Protein AF-A0A2S5QNG3-F1 (afdb_monomer_lite)

Foldseek 3Di:
DDDPDPDDDDPPVVVCCVVVVNVSVVVVVVLVVVQVVLCVVAVDHKDKDKDWDWAAPDPPDPDIDIDIDIDIGGDDDPDPDQDWEADPVRDTHNDHPPDDDDDDDDDPDDDDPPPDDDD

Structure (mmCIF, N/CA/C/O backbone):
data_AF-A0A2S5QNG3-F1
#
_entry.id   AF-A0A2S5QNG3-F1
#
loop_
_atom_site.group_PDB
_atom_site.id
_atom_site.type_symbol
_atom_site.label_atom_id
_atom_site.label_alt_id
_atom_site.label_comp_id
_atom_site.label_asym_id
_atom_site.label_entity_id
_atom_site.label_seq_id
_atom_site.pdbx_PDB_ins_code
_atom_site.Cartn_x
_atom_site.Cartn_y
_atom_site.Cartn_z
_atom_site.occupancy
_atom_site.B_iso_or_equiv
_atom_site.auth_seq_id
_atom_site.auth_comp_id
_atom_site.auth_asym_id
_atom_site.auth_atom_id
_atom_site.pdbx_PDB_model_num
ATOM 1 N N . MET A 1 1 ? 14.755 25.767 -11.519 1.00 43.34 1 MET A N 1
ATOM 2 C CA . MET A 1 1 ? 14.772 24.392 -12.062 1.00 43.34 1 MET A CA 1
ATOM 3 C C . MET A 1 1 ? 13.345 23.888 -12.101 1.00 43.34 1 MET A C 1
ATOM 5 O O . MET A 1 1 ? 12.803 23.723 -11.028 1.00 43.34 1 MET A O 1
ATOM 9 N N . ASN A 1 2 ? 12.729 23.746 -13.276 1.00 51.28 2 ASN A N 1
ATOM 10 C CA . ASN A 1 2 ? 11.484 22.992 -13.494 1.00 51.28 2 ASN A CA 1
ATOM 11 C C . ASN A 1 2 ? 11.298 22.855 -15.008 1.00 51.28 2 ASN A C 1
ATOM 13 O O . ASN A 1 2 ? 10.602 23.649 -15.629 1.00 51.28 2 ASN A O 1
ATOM 17 N N . ASN A 1 3 ? 11.987 21.889 -15.611 1.00 55.22 3 ASN A N 1
ATOM 18 C CA . ASN A 1 3 ? 11.649 21.443 -16.954 1.00 55.22 3 ASN A CA 1
ATOM 19 C C . ASN A 1 3 ? 10.918 20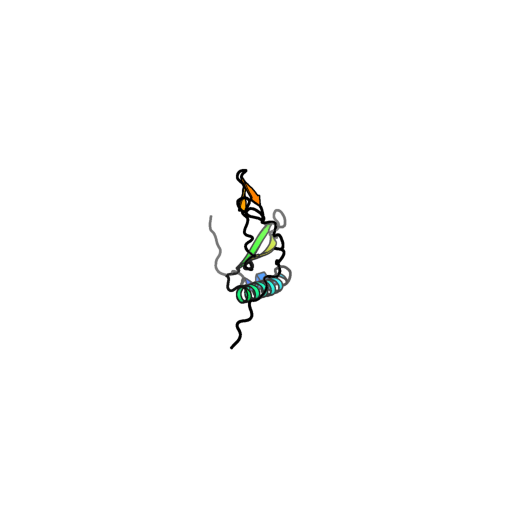.112 -16.786 1.00 55.22 3 ASN A C 1
ATOM 21 O O . ASN A 1 3 ? 11.560 19.069 -16.703 1.00 55.22 3 ASN A O 1
ATOM 25 N N . VAL A 1 4 ? 9.597 20.163 -16.610 1.00 65.12 4 VAL A N 1
ATOM 26 C CA . VAL A 1 4 ? 8.751 18.969 -16.702 1.00 65.12 4 VAL A CA 1
ATOM 27 C C . VAL A 1 4 ? 8.341 18.867 -18.170 1.00 65.12 4 VAL A C 1
ATOM 29 O O . VAL A 1 4 ? 7.502 19.657 -18.607 1.00 65.12 4 VAL A O 1
ATOM 32 N N . PRO A 1 5 ? 8.928 17.956 -18.964 1.00 57.91 5 PRO A N 1
ATOM 33 C CA . PRO A 1 5 ? 8.517 17.787 -20.346 1.00 57.91 5 PRO A CA 1
ATOM 34 C C . PRO A 1 5 ? 7.134 17.127 -20.352 1.00 57.91 5 PRO A C 1
ATOM 36 O O . PRO A 1 5 ? 6.997 15.935 -20.084 1.00 57.91 5 PRO A O 1
ATOM 39 N N . SER A 1 6 ? 6.089 17.908 -20.626 1.00 67.38 6 SER A N 1
ATOM 40 C CA . SER A 1 6 ? 4.726 17.400 -20.790 1.00 67.38 6 SER A CA 1
ATOM 41 C C . SER A 1 6 ? 4.365 17.336 -22.272 1.00 67.38 6 SER A C 1
ATOM 43 O O . SER A 1 6 ? 4.032 18.344 -22.888 1.00 67.38 6 SER A O 1
ATOM 45 N N . HIS A 1 7 ? 4.434 16.123 -22.834 1.00 58.31 7 HIS A N 1
ATOM 46 C CA . HIS A 1 7 ? 3.494 15.704 -23.888 1.00 58.31 7 HIS A CA 1
ATOM 47 C C . HIS A 1 7 ? 3.443 14.193 -24.182 1.00 58.31 7 HIS A C 1
ATOM 49 O O . HIS A 1 7 ? 2.538 13.770 -24.884 1.00 58.31 7 HIS A O 1
ATOM 55 N N . ASN A 1 8 ? 4.348 13.364 -23.639 1.00 75.12 8 ASN A N 1
ATOM 56 C CA . ASN A 1 8 ? 4.361 11.906 -23.873 1.00 75.12 8 ASN A CA 1
ATOM 57 C C . ASN A 1 8 ? 4.643 11.112 -22.583 1.00 75.12 8 ASN A C 1
ATOM 59 O O . ASN A 1 8 ? 5.510 10.239 -22.547 1.00 75.12 8 ASN A O 1
ATOM 63 N N . ALA A 1 9 ? 3.956 11.440 -21.486 1.00 80.62 9 ALA A N 1
ATOM 64 C CA . ALA A 1 9 ? 4.020 10.598 -20.295 1.00 80.62 9 ALA A CA 1
ATOM 65 C C . ALA A 1 9 ? 3.340 9.256 -20.603 1.00 80.62 9 ALA A C 1
ATOM 67 O O . ALA A 1 9 ? 2.193 9.235 -21.052 1.00 80.62 9 ALA A O 1
ATOM 68 N N . ARG A 1 10 ? 4.037 8.137 -20.368 1.00 87.31 10 ARG A N 1
ATOM 69 C CA . ARG A 1 10 ? 3.404 6.816 -20.446 1.00 87.31 10 ARG A CA 1
ATOM 70 C C . ARG A 1 10 ? 2.256 6.748 -19.429 1.00 87.31 10 ARG A C 1
ATOM 72 O O . ARG A 1 10 ? 2.449 7.196 -18.294 1.00 87.31 10 ARG A O 1
ATOM 79 N N . PRO A 1 11 ? 1.093 6.182 -19.797 1.00 91.19 11 PRO A N 1
ATOM 80 C CA . PRO A 1 11 ? 0.015 5.937 -18.851 1.00 91.19 11 PRO A CA 1
ATOM 81 C C . PRO A 1 11 ? 0.513 5.167 -17.626 1.00 91.19 11 PRO A C 1
ATOM 83 O O . PRO A 1 11 ? 1.273 4.205 -17.747 1.00 91.19 11 PRO A O 1
ATOM 86 N N . PHE A 1 12 ? 0.054 5.570 -16.440 1.00 89.19 12 PHE A N 1
ATOM 87 C CA . PHE A 1 12 ? 0.462 4.948 -15.177 1.00 89.19 12 PHE A CA 1
ATOM 88 C C . PHE A 1 12 ? 0.268 3.427 -15.186 1.00 89.19 12 PHE A C 1
ATOM 90 O O . PHE A 1 12 ? 1.163 2.700 -14.771 1.00 89.19 12 PHE A O 1
ATOM 97 N N . PHE A 1 13 ? -0.861 2.940 -15.710 1.00 90.69 13 PHE A N 1
ATOM 98 C CA . PHE A 1 13 ? -1.152 1.507 -15.756 1.00 90.69 13 PHE A CA 1
ATOM 99 C C . PHE A 1 13 ? -0.169 0.707 -16.614 1.00 90.69 13 PHE A C 1
ATOM 101 O O . PHE A 1 13 ? 0.054 -0.465 -16.329 1.00 90.69 13 PHE A O 1
ATOM 108 N N . ASP A 1 14 ? 0.450 1.314 -17.625 1.00 93.19 14 ASP A N 1
ATOM 109 C CA . ASP A 1 14 ? 1.463 0.627 -18.429 1.00 93.19 14 ASP A CA 1
ATOM 110 C C . ASP A 1 14 ? 2.747 0.445 -17.622 1.00 93.19 14 ASP A C 1
ATOM 112 O O . ASP A 1 14 ? 3.312 -0.642 -17.591 1.00 93.19 14 ASP A O 1
ATOM 116 N N . VAL A 1 15 ? 3.152 1.475 -16.875 1.00 91.88 15 VAL A N 1
ATOM 117 C CA . VAL A 1 15 ? 4.285 1.381 -15.943 1.00 91.88 15 VAL A CA 1
ATOM 118 C C . VAL A 1 15 ? 3.973 0.415 -14.798 1.00 91.88 15 VAL A C 1
ATOM 120 O O . VAL A 1 15 ? 4.819 -0.391 -14.431 1.00 91.88 15 VAL A O 1
ATOM 123 N N . ALA A 1 16 ? 2.755 0.445 -14.255 1.00 92.50 16 ALA A N 1
ATOM 124 C CA . ALA A 1 16 ? 2.327 -0.453 -13.185 1.00 92.50 16 ALA A CA 1
ATOM 125 C C . ALA A 1 16 ? 2.353 -1.932 -13.608 1.00 92.50 16 ALA A C 1
ATOM 127 O O . ALA A 1 16 ? 2.706 -2.781 -12.796 1.00 92.50 16 ALA A O 1
ATOM 128 N N . ARG A 1 17 ? 2.036 -2.240 -14.876 1.00 94.44 17 ARG A N 1
ATOM 129 C CA . ARG A 1 17 ? 2.177 -3.595 -15.445 1.00 94.44 17 ARG A CA 1
ATOM 130 C C . ARG A 1 17 ? 3.635 -4.030 -15.562 1.00 94.44 17 ARG A C 1
ATOM 132 O O . ARG A 1 17 ? 3.930 -5.213 -15.426 1.00 94.44 17 ARG A O 1
ATOM 139 N N . ASP A 1 18 ? 4.545 -3.090 -15.795 1.00 93.94 18 ASP A N 1
ATOM 140 C CA . ASP A 1 18 ? 5.977 -3.376 -15.877 1.00 93.94 18 ASP A CA 1
ATOM 141 C C . ASP A 1 18 ? 6.587 -3.607 -14.474 1.00 93.94 18 ASP A C 1
ATOM 143 O O . ASP A 1 18 ? 7.479 -4.450 -14.310 1.00 93.94 18 ASP A O 1
ATOM 147 N N . ILE A 1 19 ? 6.088 -2.913 -13.437 1.00 93.88 19 ILE A N 1
ATOM 148 C CA . ILE A 1 19 ? 6.532 -3.093 -12.043 1.00 93.88 19 ILE A CA 1
ATOM 149 C C . ILE A 1 19 ? 6.296 -4.540 -11.611 1.00 93.88 19 ILE A C 1
ATOM 151 O O . ILE A 1 19 ? 5.176 -5.050 -11.631 1.00 93.88 19 ILE A O 1
ATOM 155 N N . ARG A 1 20 ? 7.389 -5.212 -11.227 1.00 92.19 20 ARG A N 1
ATOM 156 C CA . ARG A 1 20 ? 7.397 -6.623 -10.804 1.00 92.19 20 ARG A CA 1
ATOM 157 C C . ARG A 1 20 ? 6.622 -7.543 -11.765 1.00 92.19 20 ARG A C 1
ATOM 159 O O . ARG A 1 20 ? 6.038 -8.530 -11.331 1.00 92.19 20 ARG A O 1
ATOM 166 N N . ARG A 1 21 ? 6.640 -7.230 -13.071 1.00 93.19 21 ARG A N 1
ATOM 167 C CA . ARG A 1 21 ? 5.924 -7.969 -14.131 1.00 93.19 21 ARG A CA 1
ATOM 168 C C . ARG A 1 21 ? 4.418 -8.128 -13.863 1.00 93.19 21 ARG A C 1
ATOM 170 O O . ARG A 1 21 ? 3.851 -9.167 -14.181 1.00 93.19 21 ARG A O 1
ATOM 177 N N . GLY A 1 22 ? 3.792 -7.120 -13.261 1.00 91.88 22 GLY A N 1
ATOM 178 C CA . GLY A 1 22 ? 2.349 -7.072 -13.029 1.00 91.88 22 GLY A CA 1
ATOM 179 C C . GLY A 1 22 ? 1.922 -7.491 -11.626 1.00 91.88 22 GLY A C 1
ATOM 180 O O . GLY A 1 22 ? 0.822 -7.130 -11.225 1.00 91.88 22 GLY A O 1
ATOM 181 N N . ALA A 1 23 ? 2.801 -8.120 -10.837 1.00 94.12 23 ALA A N 1
ATOM 182 C CA . ALA A 1 23 ? 2.480 -8.539 -9.467 1.00 94.12 23 ALA A CA 1
ATOM 183 C C . ALA A 1 23 ? 2.013 -7.375 -8.571 1.00 94.12 23 ALA A C 1
ATOM 185 O O . ALA A 1 23 ? 1.178 -7.557 -7.692 1.00 94.12 23 ALA A O 1
ATOM 186 N N . PHE A 1 24 ? 2.507 -6.158 -8.824 1.00 94.75 24 PHE A N 1
ATOM 187 C CA . PHE A 1 24 ? 2.047 -4.954 -8.129 1.00 94.75 24 PHE A CA 1
ATOM 188 C C . PHE A 1 24 ? 0.549 -4.673 -8.340 1.00 94.75 24 PHE A C 1
ATOM 190 O O . PHE A 1 24 ? -0.121 -4.209 -7.421 1.00 94.75 24 PHE A O 1
ATOM 197 N N . ILE A 1 25 ? 0.013 -4.942 -9.533 1.00 95.12 25 ILE A N 1
ATOM 198 C CA . ILE A 1 25 ? -1.407 -4.721 -9.833 1.00 95.12 25 ILE A CA 1
ATOM 199 C C . ILE A 1 25 ? -2.271 -5.726 -9.078 1.00 95.12 25 ILE A C 1
ATOM 201 O O . ILE A 1 25 ? -3.281 -5.327 -8.502 1.00 95.12 25 ILE A O 1
ATOM 205 N N . ASP A 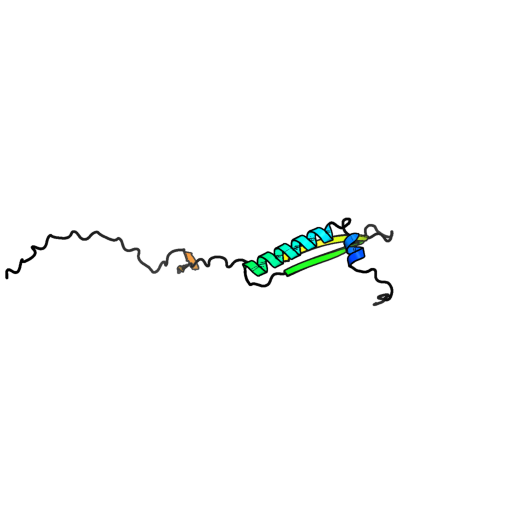1 26 ? -1.851 -6.989 -9.054 1.00 95.50 26 ASP A N 1
ATOM 206 C CA . ASP A 1 26 ? -2.573 -8.053 -8.357 1.00 95.50 26 ASP A CA 1
ATOM 207 C C . ASP A 1 26 ? -2.611 -7.771 -6.846 1.00 95.50 26 ASP A C 1
ATOM 209 O O . ASP A 1 26 ? -3.682 -7.712 -6.248 1.00 95.50 26 ASP A O 1
ATOM 213 N N . GLU A 1 27 ? -1.464 -7.437 -6.246 1.00 95.62 27 GLU A N 1
ATOM 214 C CA . GLU A 1 27 ? -1.398 -7.067 -4.826 1.00 95.62 27 GLU A CA 1
ATOM 215 C C . GLU A 1 27 ? -2.208 -5.804 -4.501 1.00 95.62 27 GLU A C 1
ATOM 217 O O . GLU A 1 27 ? -2.784 -5.693 -3.419 1.00 95.62 27 GLU A O 1
ATOM 222 N N . MET A 1 28 ? -2.283 -4.842 -5.426 1.00 95.88 28 MET A N 1
ATOM 223 C CA . MET A 1 28 ? -3.132 -3.662 -5.259 1.00 95.88 28 MET A CA 1
ATOM 224 C C . MET A 1 28 ? -4.622 -3.992 -5.322 1.00 95.88 28 MET A C 1
ATOM 226 O O . MET A 1 28 ? -5.403 -3.371 -4.597 1.00 95.88 28 MET A O 1
ATOM 230 N N . ALA A 1 29 ? -5.024 -4.942 -6.166 1.00 95.94 29 ALA A N 1
ATOM 231 C CA . ALA A 1 29 ? -6.402 -5.409 -6.229 1.00 95.94 29 ALA A CA 1
ATOM 232 C C . ALA A 1 29 ? -6.806 -6.071 -4.903 1.00 95.94 29 ALA A C 1
ATOM 234 O O . ALA A 1 29 ? -7.813 -5.674 -4.308 1.00 95.94 29 ALA A O 1
ATOM 235 N N . ASP A 1 30 ? -5.968 -6.974 -4.391 1.00 96.69 30 ASP A N 1
ATOM 236 C CA . ASP A 1 30 ? -6.176 -7.650 -3.106 1.00 96.69 30 ASP A CA 1
ATOM 237 C C . ASP A 1 30 ? -6.214 -6.647 -1.941 1.00 96.69 30 ASP A C 1
ATOM 239 O O . ASP A 1 30 ? -7.109 -6.679 -1.094 1.00 96.69 30 ASP A O 1
ATOM 243 N N . ALA A 1 31 ? -5.284 -5.688 -1.927 1.00 95.50 31 ALA A N 1
ATOM 244 C CA . ALA A 1 31 ? -5.213 -4.625 -0.928 1.00 95.50 31 ALA A CA 1
ATOM 245 C C . ALA A 1 31 ? -6.491 -3.769 -0.888 1.00 95.50 31 ALA A C 1
ATOM 247 O O . ALA A 1 31 ? -6.997 -3.441 0.190 1.00 95.50 31 ALA A O 1
ATOM 248 N N . ILE A 1 32 ? -7.029 -3.404 -2.056 1.00 95.69 32 ILE A N 1
ATOM 249 C CA . ILE A 1 32 ? -8.286 -2.654 -2.154 1.00 95.69 32 ILE A CA 1
ATOM 250 C C . ILE A 1 32 ? -9.449 -3.508 -1.653 1.00 95.69 32 ILE A C 1
ATOM 252 O O . ILE A 1 32 ? -10.243 -3.018 -0.850 1.00 95.69 32 ILE A O 1
ATOM 256 N N . GLN A 1 33 ? -9.534 -4.772 -2.078 1.00 96.88 33 GLN A N 1
ATOM 257 C CA . GLN A 1 33 ? -10.589 -5.683 -1.637 1.00 96.88 33 GLN A CA 1
ATOM 258 C C . GLN A 1 33 ? -10.592 -5.829 -0.112 1.00 96.88 33 GLN A C 1
ATOM 260 O O . GLN A 1 33 ? -11.645 -5.719 0.516 1.00 96.88 33 GLN A O 1
ATOM 265 N N . GLN A 1 34 ? -9.416 -5.999 0.491 1.00 95.06 34 GLN A N 1
ATOM 266 C CA . GLN A 1 34 ? -9.271 -6.114 1.936 1.00 95.06 34 GLN A CA 1
ATOM 267 C C . GLN A 1 34 ? -9.735 -4.847 2.665 1.00 95.06 34 GLN A C 1
ATOM 269 O O . GLN A 1 34 ? -10.466 -4.936 3.650 1.00 95.06 34 GLN A O 1
ATOM 274 N N . VAL A 1 35 ? -9.352 -3.660 2.182 1.00 94.38 35 VAL A N 1
ATOM 275 C CA . VAL A 1 35 ? -9.800 -2.397 2.788 1.00 94.38 35 VAL A CA 1
ATOM 276 C C . VAL A 1 35 ? -11.309 -2.230 2.664 1.00 94.38 35 VAL A C 1
ATOM 278 O O . VAL A 1 35 ? -11.940 -1.838 3.641 1.00 94.38 35 VAL A O 1
ATOM 281 N N . VAL A 1 36 ? -11.894 -2.531 1.503 1.00 94.12 36 VAL A N 1
ATOM 282 C CA . VAL A 1 36 ? -13.346 -2.437 1.291 1.00 94.12 36 VAL A CA 1
ATOM 283 C C . VAL A 1 36 ? -14.092 -3.36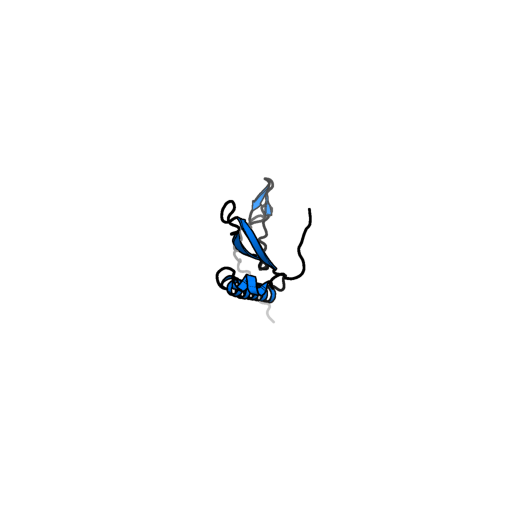9 2.243 1.00 94.12 36 VAL A C 1
ATOM 285 O O . VAL A 1 36 ? -14.999 -2.907 2.931 1.00 94.12 36 VAL A O 1
ATOM 288 N N . ALA A 1 37 ? -13.658 -4.627 2.361 1.00 93.38 37 ALA A N 1
ATOM 289 C CA . ALA A 1 37 ? -14.255 -5.589 3.284 1.00 93.38 37 ALA A CA 1
ATOM 290 C C . ALA A 1 37 ? -14.201 -5.093 4.740 1.00 93.38 37 ALA A C 1
ATOM 292 O O . ALA A 1 37 ? -15.208 -5.112 5.442 1.00 93.38 37 ALA A O 1
ATOM 293 N N . SER A 1 38 ? -13.056 -4.564 5.187 1.00 90.50 38 SER A N 1
ATOM 294 C CA . SER A 1 38 ? -12.944 -4.020 6.545 1.00 90.50 38 SER A CA 1
ATOM 295 C C . SER A 1 38 ? -13.767 -2.743 6.756 1.00 90.50 38 SER A C 1
ATOM 297 O O . SER A 1 38 ? -14.251 -2.503 7.859 1.00 90.50 38 SER A O 1
ATOM 299 N N . VAL A 1 39 ? -13.938 -1.899 5.735 1.00 91.31 39 VAL A N 1
ATOM 300 C CA . VAL A 1 39 ? -14.812 -0.714 5.815 1.00 91.31 39 VAL A CA 1
ATOM 301 C C . VAL A 1 39 ? -16.275 -1.134 5.940 1.00 91.31 39 VAL A C 1
ATOM 303 O O . VAL A 1 39 ? -16.994 -0.553 6.748 1.00 91.31 39 VAL A O 1
ATOM 306 N N . GLU A 1 40 ? -16.703 -2.145 5.184 1.00 90.25 40 GLU A N 1
ATOM 307 C CA . GLU A 1 40 ? -18.062 -2.689 5.248 1.00 90.25 40 GLU A CA 1
ATOM 308 C C . GLU A 1 40 ? -18.353 -3.320 6.616 1.00 90.25 40 GLU A C 1
ATOM 310 O O . GLU A 1 40 ? -19.380 -3.027 7.223 1.00 90.25 40 GLU A O 1
ATOM 315 N N . GLU A 1 41 ? -17.416 -4.108 7.147 1.00 88.56 41 GLU A N 1
ATOM 316 C CA . GLU A 1 41 ? -17.555 -4.765 8.451 1.00 88.56 41 GLU A CA 1
ATOM 317 C C . GLU A 1 41 ? -17.570 -3.767 9.623 1.00 88.56 41 GLU A C 1
ATOM 319 O O . GLU A 1 41 ? -18.323 -3.926 10.584 1.00 88.56 41 GLU A O 1
ATOM 324 N N . THR A 1 42 ? -16.740 -2.722 9.565 1.00 88.25 42 THR A N 1
ATOM 325 C CA . THR A 1 42 ? -16.555 -1.787 10.691 1.00 88.25 42 THR A CA 1
ATOM 326 C C . THR A 1 42 ? -17.401 -0.517 10.599 1.00 88.25 42 THR A C 1
ATOM 328 O O . THR A 1 42 ? -17.546 0.188 11.600 1.00 88.25 42 THR A O 1
ATOM 331 N N . GLY A 1 43 ? -17.887 -0.161 9.405 1.00 86.69 43 GLY A N 1
ATOM 332 C CA . GLY A 1 43 ? -18.517 1.129 9.108 1.00 86.69 43 GLY A CA 1
ATOM 333 C C . GLY A 1 43 ? -17.573 2.339 9.199 1.00 86.69 43 GLY A C 1
ATOM 334 O O . GLY A 1 43 ? -18.031 3.482 9.176 1.00 86.69 43 GLY A O 1
ATOM 335 N N . LYS A 1 44 ? -16.258 2.124 9.341 1.00 86.75 44 LYS A N 1
ATOM 336 C CA . LYS A 1 44 ? -15.246 3.177 9.526 1.00 86.75 44 LYS A CA 1
ATOM 337 C C . LYS A 1 44 ? -14.352 3.297 8.296 1.00 86.75 44 LYS A C 1
ATOM 339 O O . LYS A 1 44 ? -14.127 2.331 7.581 1.00 86.75 44 LYS A O 1
ATOM 344 N N . ALA A 1 45 ? -13.799 4.487 8.067 1.00 90.12 45 ALA A N 1
ATOM 345 C CA . ALA A 1 45 ? -12.938 4.744 6.916 1.00 90.12 45 ALA A CA 1
ATOM 346 C C . ALA A 1 45 ? -11.626 3.937 6.968 1.00 90.12 45 ALA A C 1
ATOM 348 O O . ALA A 1 45 ? -10.942 3.905 7.992 1.00 90.12 45 ALA A O 1
ATOM 349 N N . GLY A 1 46 ? -11.255 3.345 5.833 1.00 92.25 46 GLY A N 1
ATOM 350 C CA . GLY A 1 46 ? -9.975 2.677 5.602 1.00 92.25 46 GLY A CA 1
ATOM 351 C C . GLY A 1 46 ? -9.154 3.402 4.534 1.00 92.25 46 GLY A C 1
ATOM 352 O O . GLY A 1 46 ? -9.663 4.273 3.825 1.00 92.25 46 GLY A O 1
ATOM 353 N N . LYS A 1 47 ? -7.861 3.079 4.419 1.00 94.44 47 LYS A N 1
ATOM 354 C CA . LYS A 1 47 ? -6.966 3.721 3.442 1.00 94.44 47 LYS A CA 1
ATOM 355 C C . LYS A 1 47 ? -5.938 2.743 2.877 1.00 94.44 47 LYS A C 1
ATOM 357 O O . LYS A 1 47 ? -5.265 2.050 3.635 1.00 94.44 47 LYS A O 1
ATOM 362 N N . VAL A 1 48 ? -5.750 2.780 1.560 1.00 95.12 48 VAL A N 1
ATOM 363 C CA . VAL A 1 48 ? -4.602 2.181 0.861 1.00 95.12 48 VAL A CA 1
ATOM 364 C C . VAL A 1 48 ? -3.606 3.296 0.533 1.00 95.12 48 VAL A C 1
ATOM 366 O O . VAL A 1 48 ? -4.001 4.366 0.066 1.00 95.12 48 VAL A O 1
ATOM 369 N N . ILE A 1 49 ? -2.319 3.081 0.802 1.00 95.19 49 ILE A N 1
ATOM 370 C CA . ILE A 1 49 ? -1.232 4.000 0.439 1.00 95.19 49 ILE A CA 1
ATOM 371 C C . ILE A 1 49 ? -0.231 3.237 -0.419 1.00 95.19 49 ILE A C 1
ATOM 373 O O . ILE A 1 49 ? 0.250 2.185 -0.005 1.00 95.19 49 ILE A O 1
ATOM 377 N N . VAL A 1 50 ? 0.110 3.802 -1.575 1.00 94.81 50 VAL A N 1
ATOM 378 C CA . VAL A 1 50 ? 1.164 3.293 -2.455 1.00 94.81 50 VAL A CA 1
ATOM 379 C C . VAL A 1 50 ? 2.310 4.285 -2.480 1.00 94.81 50 VAL A C 1
ATOM 381 O O . VAL A 1 50 ? 2.107 5.470 -2.743 1.00 94.81 50 VAL A O 1
ATOM 384 N N . GLU A 1 51 ? 3.512 3.789 -2.235 1.00 94.81 51 GLU A N 1
ATOM 385 C CA . GLU A 1 51 ? 4.754 4.535 -2.367 1.00 94.81 51 GLU A CA 1
ATOM 386 C C . GLU A 1 51 ? 5.601 3.893 -3.470 1.00 94.81 51 GLU A C 1
ATOM 388 O O . GLU A 1 51 ? 5.885 2.699 -3.416 1.00 94.81 51 GLU A O 1
ATOM 393 N N . ILE A 1 52 ? 5.989 4.685 -4.475 1.00 93.88 52 ILE A N 1
ATOM 394 C CA . ILE A 1 52 ? 6.894 4.265 -5.552 1.00 93.88 52 ILE A CA 1
ATOM 395 C C . ILE A 1 52 ? 8.193 5.055 -5.411 1.00 93.88 52 ILE A C 1
ATOM 397 O O . ILE A 1 52 ? 8.244 6.252 -5.697 1.00 93.88 52 ILE A O 1
ATOM 401 N N . ALA A 1 53 ? 9.246 4.380 -4.967 1.00 93.81 53 ALA A N 1
ATOM 402 C CA . ALA A 1 53 ? 10.578 4.941 -4.832 1.00 93.81 53 ALA A CA 1
ATOM 403 C C . ALA A 1 53 ? 11.401 4.654 -6.092 1.00 93.81 53 ALA A C 1
ATOM 405 O O . ALA A 1 53 ? 11.535 3.508 -6.521 1.00 93.81 53 ALA A O 1
ATOM 406 N N . VAL A 1 54 ? 11.987 5.700 -6.675 1.00 92.50 54 VAL A N 1
ATOM 407 C CA . VAL A 1 54 ? 12.854 5.594 -7.854 1.00 92.50 54 VAL A CA 1
ATOM 408 C C . VAL A 1 54 ? 14.254 6.062 -7.481 1.00 92.50 54 VAL A C 1
ATOM 410 O O . VAL A 1 54 ? 14.438 7.196 -7.044 1.00 92.50 54 VAL A O 1
ATOM 413 N N . ALA A 1 55 ? 15.249 5.195 -7.659 1.00 92.19 55 ALA A N 1
ATOM 414 C CA . ALA A 1 55 ? 16.647 5.483 -7.349 1.00 92.19 55 ALA A CA 1
ATOM 415 C C . ALA A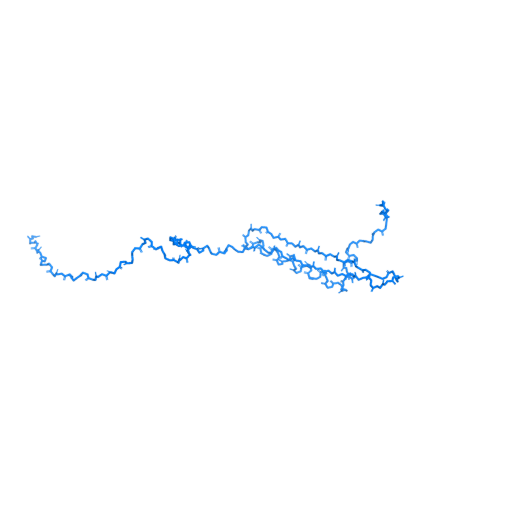 1 55 ? 17.570 5.063 -8.505 1.00 92.19 55 ALA A C 1
ATOM 417 O O . ALA A 1 55 ? 17.258 4.107 -9.211 1.00 92.19 55 ALA A O 1
ATOM 418 N N . PRO A 1 56 ? 18.727 5.712 -8.721 1.00 92.62 56 PRO A N 1
ATOM 419 C CA . PRO A 1 56 ? 19.687 5.269 -9.733 1.00 92.62 56 PRO A CA 1
ATOM 420 C C . PRO A 1 56 ? 20.154 3.826 -9.485 1.00 92.62 56 PRO A C 1
ATOM 422 O O . PRO A 1 56 ? 20.521 3.465 -8.366 1.00 92.62 56 PRO A O 1
ATOM 425 N N . ALA A 1 57 ? 20.164 2.992 -10.527 1.00 88.00 57 ALA A N 1
ATOM 426 C CA . ALA A 1 57 ? 20.626 1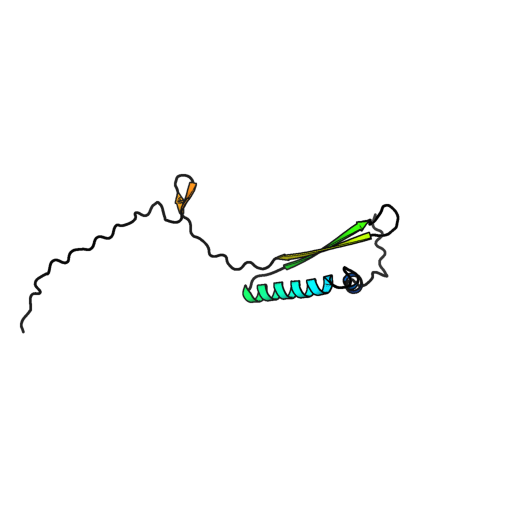.608 -10.418 1.00 88.00 57 ALA A CA 1
ATOM 427 C C . ALA A 1 57 ? 22.157 1.515 -10.357 1.00 88.00 57 ALA A C 1
ATOM 429 O O . ALA A 1 57 ? 22.697 0.672 -9.639 1.00 88.00 57 ALA A O 1
ATOM 430 N N . SER A 1 58 ? 22.840 2.406 -11.076 1.00 85.44 58 SER A N 1
ATOM 431 C CA . SER A 1 58 ? 24.291 2.576 -11.082 1.00 85.44 58 SER A CA 1
ATOM 432 C C . SER A 1 58 ? 24.654 4.033 -11.395 1.00 85.44 58 SER A C 1
ATOM 434 O O . SER A 1 58 ? 23.831 4.803 -11.901 1.00 85.44 58 SER A O 1
ATOM 436 N N . LYS A 1 59 ? 25.885 4.450 -11.072 1.00 78.38 59 LYS A N 1
ATOM 437 C CA . LYS A 1 59 ? 26.349 5.811 -11.372 1.00 78.38 59 LYS A CA 1
ATOM 438 C C . LYS A 1 59 ? 26.591 5.934 -12.882 1.00 78.38 59 LYS A C 1
ATOM 440 O O . LYS A 1 59 ? 27.587 5.428 -13.382 1.00 78.38 59 LYS A O 1
ATOM 445 N N . GLY A 1 60 ? 25.688 6.611 -13.591 1.00 67.12 60 GLY A N 1
ATOM 446 C CA . GLY A 1 60 ? 25.932 7.106 -14.953 1.00 67.12 60 GLY A CA 1
ATOM 447 C C . GLY A 1 60 ? 25.342 6.305 -16.119 1.00 67.12 60 GLY A C 1
ATOM 448 O O . GLY A 1 60 ? 25.519 6.732 -17.251 1.00 67.12 60 GLY A O 1
ATOM 449 N N . GLN A 1 61 ? 24.624 5.195 -15.898 1.00 70.44 61 GLN A N 1
ATOM 450 C CA . GLN A 1 61 ? 24.129 4.350 -17.007 1.00 70.44 61 GLN A CA 1
ATOM 451 C C . GLN A 1 61 ? 22.642 4.522 -17.360 1.00 70.44 61 GLN A C 1
ATOM 453 O O . GLN A 1 61 ? 22.087 3.695 -18.075 1.00 70.44 61 GLN A O 1
ATOM 458 N N . GLY A 1 62 ? 21.961 5.554 -16.855 1.00 80.62 62 GLY A N 1
ATOM 459 C CA . GLY A 1 62 ? 20.552 5.817 -17.202 1.00 80.62 62 GLY A CA 1
ATOM 460 C C . GLY A 1 62 ? 19.544 4.762 -16.716 1.00 80.62 62 GLY A C 1
ATOM 461 O O . GLY A 1 62 ? 18.349 4.910 -16.949 1.00 80.62 62 GLY A O 1
ATOM 462 N N . ALA A 1 63 ? 19.998 3.721 -16.015 1.00 86.88 63 ALA A N 1
ATOM 463 C CA . ALA A 1 63 ? 19.145 2.718 -15.396 1.00 86.88 63 ALA A CA 1
ATOM 464 C C . ALA A 1 63 ? 18.681 3.178 -14.006 1.00 86.88 63 ALA A C 1
ATOM 466 O O . ALA A 1 63 ? 19.473 3.692 -13.208 1.00 86.88 63 ALA A O 1
ATOM 467 N N . VAL A 1 64 ? 17.407 2.937 -13.696 1.00 91.12 64 VAL A N 1
ATOM 468 C CA . VAL A 1 64 ? 16.801 3.211 -12.388 1.00 91.12 64 VAL A CA 1
ATOM 469 C C . VAL A 1 64 ? 16.264 1.926 -11.766 1.00 91.12 64 VAL A C 1
ATOM 471 O O . VAL A 1 64 ? 15.784 1.032 -12.458 1.00 91.12 64 VAL A O 1
ATOM 474 N N . LYS A 1 65 ? 16.358 1.837 -10.444 1.00 91.00 65 LYS A N 1
ATOM 475 C CA . LYS A 1 65 ? 15.637 0.875 -9.618 1.00 91.00 65 LYS A CA 1
ATOM 476 C C . LYS A 1 65 ? 14.314 1.510 -9.223 1.00 91.00 65 LYS A C 1
ATOM 478 O O . LYS A 1 65 ? 14.299 2.639 -8.734 1.00 91.00 65 LYS A O 1
ATOM 483 N N . VAL A 1 66 ? 13.235 0.768 -9.425 1.00 92.62 66 VAL A N 1
ATOM 484 C CA . VAL A 1 66 ? 11.896 1.123 -8.960 1.00 92.62 66 VAL A CA 1
ATOM 485 C C . VAL A 1 66 ? 11.546 0.150 -7.845 1.00 92.62 66 VAL A C 1
ATOM 487 O O . VAL A 1 66 ? 11.627 -1.061 -8.044 1.00 92.62 66 VAL A O 1
ATOM 490 N N . ALA A 1 67 ? 11.214 0.680 -6.676 1.00 92.00 67 ALA A N 1
ATOM 491 C CA . ALA A 1 67 ? 10.725 -0.083 -5.540 1.00 92.00 67 ALA A CA 1
ATOM 492 C C . ALA A 1 67 ? 9.319 0.401 -5.193 1.00 92.00 67 ALA A C 1
ATOM 494 O O . ALA A 1 67 ? 9.089 1.605 -5.091 1.00 92.00 67 ALA A O 1
ATOM 495 N N . ASP A 1 68 ? 8.392 -0.532 -5.018 1.00 93.12 68 ASP A N 1
ATOM 496 C CA . ASP A 1 68 ? 7.028 -0.255 -4.588 1.00 93.12 68 ASP A CA 1
ATOM 497 C C . ASP A 1 68 ? 6.800 -0.706 -3.142 1.00 93.12 68 ASP A C 1
ATOM 499 O O . ASP A 1 68 ? 7.399 -1.670 -2.661 1.00 93.12 68 ASP A O 1
ATOM 503 N N . LYS A 1 69 ? 5.943 0.027 -2.432 1.00 94.44 69 LYS A N 1
ATOM 504 C CA . LYS A 1 69 ? 5.485 -0.314 -1.088 1.00 94.44 69 LYS A CA 1
ATOM 505 C C . LYS A 1 69 ? 3.998 -0.016 -0.964 1.00 94.44 69 LYS A C 1
ATOM 507 O O . LYS A 1 69 ? 3.569 1.127 -1.120 1.00 94.44 69 LYS A O 1
ATOM 512 N N . ILE A 1 70 ? 3.230 -1.042 -0.613 1.00 95.44 70 ILE A N 1
ATOM 513 C CA . ILE A 1 70 ? 1.798 -0.943 -0.329 1.00 95.44 70 ILE A CA 1
ATOM 514 C C . ILE A 1 70 ? 1.618 -0.939 1.189 1.00 95.44 70 ILE A C 1
ATOM 516 O O . ILE A 1 70 ? 2.145 -1.792 1.897 1.00 95.44 70 ILE A O 1
ATOM 520 N N . THR A 1 71 ? 0.909 0.057 1.716 1.00 94.81 71 THR A N 1
ATOM 521 C CA . THR A 1 71 ? 0.580 0.163 3.142 1.00 94.81 71 THR A CA 1
ATOM 522 C C . THR A 1 71 ? -0.928 0.255 3.315 1.00 94.81 71 THR A C 1
ATOM 524 O O . THR A 1 71 ? -1.560 1.196 2.830 1.00 94.81 71 THR A O 1
ATOM 527 N N . LEU A 1 72 ? -1.491 -0.699 4.054 1.00 93.62 72 LEU A N 1
ATOM 528 C CA . LEU A 1 72 ? -2.902 -0.725 4.417 1.00 93.62 72 LEU A CA 1
ATOM 529 C C . LEU A 1 72 ? -3.111 -0.101 5.795 1.00 93.62 72 LEU A C 1
ATOM 531 O O . LEU A 1 72 ? -2.478 -0.489 6.773 1.00 93.62 72 LEU A O 1
ATOM 535 N N . LYS A 1 73 ? -4.030 0.860 5.879 1.00 89.75 73 LYS A N 1
ATOM 536 C CA . LYS A 1 73 ? -4.588 1.344 7.142 1.00 89.75 73 LYS A CA 1
ATOM 537 C C . LYS A 1 73 ? -6.012 0.828 7.230 1.00 89.75 73 LYS A C 1
ATOM 539 O O . LYS A 1 73 ? -6.946 1.480 6.756 1.00 89.75 73 LYS A O 1
ATOM 544 N N . LEU A 1 74 ? -6.135 -0.377 7.772 1.00 87.88 74 LEU A N 1
ATOM 545 C CA . LEU A 1 74 ? -7.428 -0.996 8.007 1.00 87.88 74 LEU A CA 1
ATOM 546 C C . LEU A 1 74 ? -8.134 -0.265 9.154 1.00 87.88 74 LEU A C 1
ATOM 548 O O . LEU A 1 74 ? -7.469 0.155 10.109 1.00 87.88 74 LEU A O 1
ATOM 552 N N . PRO A 1 75 ? -9.458 -0.085 9.074 1.00 82.19 75 PRO A N 1
ATOM 553 C CA . PRO A 1 75 ? -10.215 0.426 10.197 1.00 82.19 75 PRO A CA 1
ATOM 554 C C . PRO A 1 75 ? -10.079 -0.531 11.385 1.00 82.19 75 PRO A C 1
ATOM 556 O O . PRO A 1 75 ? -10.233 -1.743 11.248 1.00 82.19 75 PRO A O 1
ATOM 559 N N . ALA A 1 76 ? -9.778 0.013 12.561 1.00 73.56 76 ALA A N 1
ATOM 560 C CA . ALA A 1 76 ? -9.727 -0.790 13.772 1.00 73.56 76 ALA A CA 1
ATOM 561 C C . ALA A 1 76 ? -11.150 -1.185 14.192 1.00 73.56 76 ALA A C 1
ATOM 563 O O . ALA A 1 76 ? -12.025 -0.319 14.363 1.00 73.56 76 ALA A O 1
ATOM 564 N N . LEU A 1 77 ? -11.351 -2.486 14.425 1.00 64.25 77 LEU A N 1
ATOM 565 C CA . LEU A 1 77 ? -12.470 -2.966 15.231 1.00 64.25 77 LEU A CA 1
ATOM 566 C C . LEU A 1 77 ? -12.448 -2.203 16.565 1.00 64.25 77 LEU A C 1
ATOM 568 O O . LEU A 1 77 ? -11.358 -1.925 17.077 1.00 64.25 77 LEU A O 1
ATOM 572 N N . PRO A 1 78 ? -13.605 -1.795 17.114 1.00 57.84 78 PRO A N 1
ATOM 573 C CA . PRO A 1 78 ? -13.632 -1.204 18.443 1.00 57.84 78 PRO A CA 1
ATOM 574 C C . PRO A 1 78 ? -12.989 -2.198 19.417 1.00 57.84 78 PRO A C 1
ATOM 576 O O . PRO A 1 78 ? -13.546 -3.258 19.694 1.00 57.84 78 PRO A O 1
ATOM 579 N N . ALA A 1 79 ? -11.775 -1.886 19.874 1.00 60.31 79 ALA A N 1
ATOM 580 C CA . ALA A 1 79 ? -11.138 -2.643 20.934 1.00 60.31 79 ALA A CA 1
ATOM 581 C C . ALA A 1 79 ? -12.033 -2.513 22.168 1.00 60.31 79 ALA A C 1
ATOM 583 O O . ALA A 1 79 ? -12.502 -1.414 22.466 1.00 60.31 79 ALA A O 1
ATOM 584 N N . GLY A 1 80 ? -12.297 -3.626 22.852 1.00 56.88 80 GLY A N 1
ATOM 585 C CA . GLY A 1 80 ? -13.034 -3.583 24.108 1.00 56.88 80 GLY A CA 1
ATOM 586 C C . GLY A 1 80 ? -12.348 -2.609 25.062 1.00 56.88 80 GLY A C 1
ATOM 587 O O . GLY A 1 80 ? -11.155 -2.740 25.340 1.00 56.88 80 GLY A O 1
ATOM 588 N N . GLU A 1 81 ? -13.082 -1.606 25.527 1.00 62.09 81 GLU A N 1
ATOM 589 C CA . GLU A 1 81 ? -12.570 -0.676 26.523 1.00 62.09 81 GLU A CA 1
ATOM 590 C C . GLU A 1 81 ? -12.423 -1.431 27.846 1.00 62.09 81 GLU A C 1
ATOM 592 O O . GLU A 1 81 ? -13.381 -2.001 28.368 1.00 62.09 81 GLU A O 1
ATOM 597 N N . THR A 1 82 ? -11.203 -1.480 28.380 1.00 76.06 82 THR A N 1
ATOM 598 C CA . THR A 1 82 ? -10.955 -2.049 29.707 1.00 76.06 82 THR A CA 1
ATOM 599 C C . THR A 1 82 ? -10.995 -0.914 30.715 1.00 76.06 82 THR A C 1
ATOM 601 O O . THR A 1 82 ? -10.116 -0.053 30.722 1.00 76.06 82 THR A O 1
ATOM 604 N N . ILE A 1 83 ? -12.022 -0.899 31.562 1.00 75.81 83 ILE A N 1
ATOM 605 C CA . ILE A 1 83 ? -12.111 0.051 32.671 1.00 75.81 83 ILE A CA 1
ATOM 606 C C . ILE A 1 83 ? -11.057 -0.341 33.712 1.00 75.81 83 ILE A C 1
ATOM 608 O O . ILE A 1 83 ? -11.043 -1.470 34.197 1.00 75.81 83 ILE A O 1
ATOM 612 N N . MET A 1 84 ? -10.170 0.596 34.044 1.00 84.06 84 MET A N 1
ATOM 613 C CA . MET A 1 84 ? -9.179 0.457 35.111 1.00 84.06 84 MET A CA 1
ATOM 614 C C . MET A 1 84 ? -9.321 1.624 36.088 1.00 84.06 84 MET A C 1
ATOM 616 O O . MET A 1 84 ? -9.650 2.742 35.693 1.00 84.06 84 MET A O 1
ATOM 620 N N . PHE A 1 85 ? -9.052 1.369 37.363 1.00 82.00 85 PHE A N 1
ATOM 621 C CA . PHE A 1 85 ? -9.130 2.355 38.434 1.00 82.00 85 PHE A CA 1
ATOM 622 C C . PHE A 1 85 ? -7.731 2.847 38.805 1.00 82.00 85 PHE A C 1
ATOM 624 O O . PHE A 1 85 ? -6.762 2.086 38.786 1.00 82.00 85 PHE A O 1
ATOM 631 N N . VAL A 1 86 ? -7.624 4.131 39.147 1.00 85.25 86 VAL A N 1
ATOM 632 C CA . VAL A 1 86 ? -6.358 4.777 39.518 1.00 85.25 86 VAL A CA 1
ATOM 633 C C . VAL A 1 86 ? -6.146 4.661 41.027 1.00 85.25 86 VAL A C 1
ATOM 635 O O . VAL A 1 86 ? -7.018 5.042 41.812 1.00 85.25 86 VAL A O 1
ATOM 638 N N . THR A 1 87 ? -4.988 4.153 41.445 1.00 84.06 87 THR A N 1
ATOM 639 C CA . THR A 1 87 ? -4.587 4.129 42.857 1.00 84.06 87 THR A CA 1
ATOM 640 C C . THR A 1 87 ? -4.001 5.480 43.292 1.00 84.06 87 THR A C 1
ATOM 642 O O . THR A 1 87 ? -3.539 6.252 42.450 1.00 84.06 87 THR A O 1
ATOM 645 N N . PRO A 1 88 ? -3.961 5.784 44.605 1.00 83.81 88 PRO A N 1
ATOM 646 C CA . PRO A 1 88 ? -3.315 6.999 45.119 1.00 83.81 88 PRO A CA 1
ATOM 647 C C . PRO A 1 88 ? -1.835 7.147 44.724 1.00 83.81 88 PRO A C 1
ATOM 649 O O . PRO A 1 88 ? -1.349 8.267 44.601 1.00 83.81 88 PRO A O 1
ATOM 652 N N . ASP A 1 89 ? -1.147 6.032 44.464 1.00 87.69 89 ASP A N 1
ATOM 653 C CA . ASP A 1 89 ? 0.256 5.995 44.029 1.00 87.69 89 ASP A CA 1
ATOM 654 C C . ASP A 1 89 ? 0.427 6.125 42.502 1.00 87.69 89 ASP A C 1
ATOM 656 O O . ASP A 1 89 ? 1.510 5.881 41.977 1.00 87.69 89 ASP A O 1
ATOM 660 N N . ASN A 1 90 ? -0.634 6.503 41.776 1.00 81.44 90 ASN A N 1
ATOM 661 C CA . ASN A 1 90 ? -0.678 6.629 40.313 1.00 81.44 90 ASN A CA 1
ATOM 662 C C . ASN A 1 90 ? -0.468 5.313 39.545 1.00 81.44 90 ASN A C 1
ATOM 664 O O . ASN A 1 90 ? 0.022 5.319 38.416 1.00 81.44 90 ASN A O 1
ATOM 668 N N . ASN A 1 91 ? -0.878 4.186 40.130 1.00 85.81 91 ASN A N 1
ATOM 669 C CA . ASN A 1 91 ? -0.895 2.895 39.442 1.00 85.81 91 ASN A CA 1
ATOM 670 C C . ASN A 1 91 ? -2.307 2.552 38.940 1.00 85.81 91 ASN A C 1
ATOM 672 O O . ASN A 1 91 ? -3.300 3.089 39.432 1.00 85.81 91 ASN A O 1
ATOM 676 N N . LEU A 1 92 ? -2.403 1.645 37.963 1.00 87.19 92 LEU A N 1
ATOM 677 C CA . LEU A 1 92 ? -3.674 1.164 37.408 1.00 87.19 92 LEU A CA 1
ATOM 678 C C . LEU A 1 92 ? -4.016 -0.219 37.967 1.00 87.19 92 LEU A C 1
ATOM 680 O O . LEU A 1 92 ? -3.191 -1.131 37.922 1.00 87.19 92 LEU A O 1
ATOM 684 N N . VAL A 1 93 ? -5.243 -0.387 38.459 1.00 87.44 93 VAL A N 1
ATOM 685 C CA . VAL A 1 93 ? -5.761 -1.654 38.998 1.00 87.44 93 VAL A CA 1
ATOM 686 C C . VAL A 1 93 ? -7.114 -2.008 38.378 1.00 87.44 93 VAL A C 1
ATOM 688 O O . VAL A 1 93 ? -7.881 -1.132 37.989 1.00 87.44 93 VAL A O 1
ATOM 691 N N . ALA A 1 94 ? -7.409 -3.306 38.269 1.00 84.62 94 ALA A N 1
ATOM 692 C CA . ALA A 1 94 ? -8.651 -3.798 37.660 1.00 84.62 94 ALA A CA 1
ATOM 693 C C . ALA A 1 94 ? -9.890 -3.627 38.561 1.00 84.62 94 ALA A C 1
ATOM 695 O O . ALA A 1 94 ? -11.000 -3.491 38.061 1.00 84.62 94 ALA A O 1
ATOM 696 N N . ASN A 1 95 ? -9.700 -3.619 39.882 1.00 80.31 95 ASN A N 1
ATOM 697 C CA . ASN A 1 95 ? -10.767 -3.446 40.868 1.00 80.31 95 ASN A CA 1
ATOM 698 C C . ASN A 1 95 ? -10.643 -2.069 41.522 1.00 80.31 95 ASN A C 1
ATOM 700 O O . ASN A 1 95 ? -9.521 -1.638 41.789 1.00 80.31 95 ASN A O 1
ATOM 704 N N . ASP A 1 96 ? -11.763 -1.401 41.810 1.00 81.25 96 ASP A N 1
ATOM 705 C CA . ASP A 1 96 ? -11.746 -0.094 42.474 1.00 81.25 96 ASP A CA 1
ATOM 706 C C . ASP A 1 96 ? -11.121 -0.221 43.876 1.00 81.25 96 ASP A C 1
ATOM 708 O O . ASP A 1 96 ? -11.700 -0.882 44.743 1.00 81.25 96 ASP A O 1
ATOM 712 N N . PRO A 1 97 ? -9.963 0.413 44.146 1.00 77.75 97 PRO A N 1
ATOM 713 C CA . PRO A 1 97 ? -9.313 0.335 45.451 1.00 77.75 97 PRO A CA 1
ATOM 714 C C . PRO A 1 97 ? -10.129 1.009 46.565 1.00 77.75 97 PRO A C 1
ATOM 716 O O . PRO A 1 97 ? -9.833 0.820 47.743 1.00 77.75 97 PRO A O 1
ATOM 719 N N . ARG A 1 98 ? -11.144 1.810 46.218 1.00 79.06 98 ARG A N 1
ATOM 720 C CA . ARG A 1 98 ? -12.057 2.462 47.167 1.00 79.06 98 ARG A CA 1
ATOM 721 C C . ARG A 1 98 ? -13.235 1.567 47.554 1.00 79.06 98 ARG A C 1
ATOM 723 O O . ARG A 1 98 ? -13.969 1.912 48.479 1.00 79.06 98 ARG A O 1
ATOM 730 N N . GLN A 1 99 ? -13.422 0.434 46.875 1.00 80.62 99 GLN A N 1
ATOM 731 C CA . GLN A 1 99 ? -14.496 -0.511 47.151 1.00 80.62 99 GLN A CA 1
ATOM 732 C C . GLN A 1 99 ? -13.993 -1.639 48.063 1.00 80.62 99 GLN A C 1
ATOM 734 O O . GLN A 1 99 ? -13.089 -2.395 47.713 1.00 80.62 99 GLN A O 1
ATOM 739 N N . SER A 1 100 ? -14.593 -1.787 49.247 1.00 72.88 100 SER A N 1
ATOM 740 C CA . SER A 1 100 ? -14.316 -2.928 50.122 1.00 72.88 100 SER A CA 1
ATOM 741 C C . SER A 1 100 ?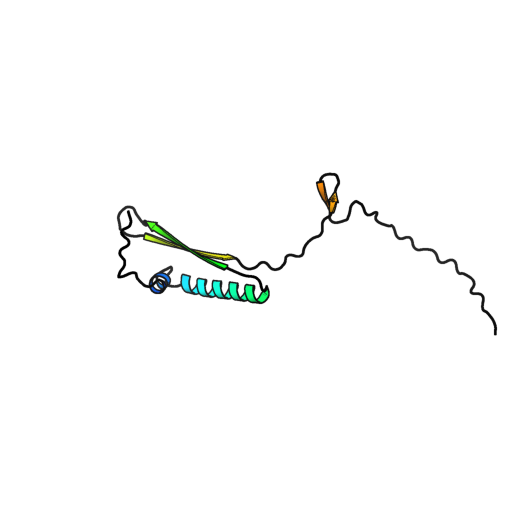 -14.950 -4.204 49.560 1.00 72.88 100 SER A C 1
ATOM 743 O O . SER A 1 100 ? -16.110 -4.219 49.146 1.00 72.88 100 SER A O 1
ATOM 745 N N . THR A 1 101 ? -14.191 -5.303 49.552 1.00 72.38 101 THR A N 1
ATOM 746 C CA . THR A 1 101 ? -14.742 -6.627 49.234 1.00 72.38 101 THR A CA 1
ATOM 747 C C . THR A 1 101 ? -15.572 -7.098 50.425 1.00 72.38 101 THR A C 1
ATOM 749 O O . THR A 1 101 ? -15.052 -7.251 51.528 1.00 72.38 101 THR A O 1
ATOM 752 N N . LEU A 1 102 ? -16.876 -7.288 50.219 1.00 80.06 102 LEU A N 1
ATOM 753 C CA . LEU A 1 102 ? -17.777 -7.788 51.253 1.00 80.06 102 LEU A CA 1
ATOM 754 C C . LEU A 1 102 ? -17.671 -9.312 51.343 1.00 80.06 102 LEU A C 1
ATOM 756 O O . LEU A 1 102 ? -18.003 -10.024 50.397 1.00 80.06 102 LEU A O 1
ATOM 760 N N . GLU A 1 103 ? -17.267 -9.820 52.505 1.00 77.94 103 GLU A N 1
ATOM 761 C CA . GLU A 1 103 ? -17.364 -11.244 52.821 1.00 77.94 103 GLU A CA 1
ATOM 762 C C . GLU A 1 103 ? -18.817 -11.593 53.153 1.00 77.94 103 GLU A C 1
ATOM 764 O O . GLU A 1 103 ? -19.318 -11.317 54.248 1.00 77.94 103 GLU A O 1
ATOM 769 N N . LEU A 1 104 ? -19.523 -12.182 52.188 1.00 80.88 104 LEU A N 1
ATOM 770 C CA . LEU A 1 104 ? -20.899 -12.618 52.387 1.00 80.88 104 LEU A CA 1
ATOM 771 C C . LEU A 1 104 ? -20.932 -13.775 53.395 1.00 80.88 104 LEU A C 1
ATOM 773 O O . LEU A 1 104 ? -20.388 -14.850 53.149 1.00 80.88 104 LEU A O 1
ATOM 777 N N . LYS A 1 105 ? -21.600 -13.557 54.531 1.00 80.50 105 LYS A N 1
ATOM 778 C CA . LYS A 1 105 ? -21.878 -14.596 55.528 1.00 80.50 105 LYS A CA 1
ATOM 779 C C . LYS A 1 105 ? -23.311 -15.084 55.373 1.00 80.50 105 LYS A C 1
ATOM 781 O O . LYS A 1 105 ? -24.246 -14.285 55.352 1.00 80.50 105 LYS A O 1
ATOM 786 N N . THR A 1 106 ? -23.484 -16.399 55.301 1.00 74.56 106 THR A N 1
ATOM 787 C CA . THR A 1 106 ? -24.802 -17.033 55.284 1.00 74.56 106 THR A CA 1
ATOM 788 C C . THR A 1 106 ? -25.497 -16.762 56.611 1.00 74.56 106 THR A C 1
ATOM 790 O O . THR A 1 106 ? -25.004 -17.149 57.672 1.00 74.56 106 THR A O 1
ATOM 793 N N . VAL A 1 107 ? -26.641 -16.081 56.570 1.00 77.31 107 VAL A N 1
ATOM 794 C CA . VAL A 1 107 ? -27.455 -15.871 57.767 1.00 77.31 107 VAL A CA 1
ATOM 795 C C . VAL A 1 107 ? -28.115 -17.202 58.105 1.00 77.31 107 VAL A C 1
ATOM 797 O O . VAL A 1 107 ? -28.896 -17.730 57.312 1.00 77.31 107 VAL A O 1
ATOM 800 N N . SER A 1 108 ? -27.793 -17.771 59.264 1.00 70.56 108 SER A N 1
ATOM 801 C CA . SER A 1 108 ? -28.499 -18.939 59.779 1.00 70.56 108 SER A CA 1
ATOM 802 C C . SER A 1 108 ? -29.947 -18.540 60.065 1.00 70.56 108 SER A C 1
ATOM 804 O O . SER A 1 108 ? -30.237 -17.810 61.016 1.00 70.56 108 SER A O 1
ATOM 806 N N . GLN A 1 109 ? -30.868 -18.985 59.206 1.00 67.25 109 GLN A N 1
ATOM 807 C CA . GLN A 1 109 ? -32.301 -18.840 59.434 1.00 67.25 109 GLN A CA 1
ATOM 808 C C . GLN A 1 109 ? -32.653 -19.581 60.725 1.00 67.25 109 GLN A C 1
ATOM 810 O O . GLN A 1 109 ? -32.653 -20.810 60.776 1.00 67.25 109 GLN A O 1
ATOM 815 N N . ARG A 1 110 ? -32.936 -18.828 61.792 1.00 67.75 110 ARG A N 1
ATOM 816 C CA . ARG A 1 110 ? -33.631 -19.379 62.955 1.00 67.75 110 ARG A CA 1
ATOM 817 C C . ARG A 1 110 ? -35.053 -19.719 62.495 1.00 67.75 110 ARG A C 1
ATOM 819 O O . ARG A 1 110 ? -35.711 -18.810 61.987 1.00 67.75 110 ARG A O 1
ATOM 826 N N . PRO A 1 111 ? -35.532 -20.966 62.651 1.00 65.56 111 PRO A N 1
ATOM 827 C CA . PRO A 1 111 ? -36.916 -21.303 62.351 1.00 65.56 111 PRO A CA 1
ATOM 828 C C . PRO A 1 111 ? -37.825 -20.405 63.195 1.00 65.56 111 PRO A C 1
ATOM 830 O O . PRO A 1 111 ? -37.839 -20.508 64.420 1.00 65.56 111 PRO A O 1
ATOM 833 N N . GLN A 1 112 ? -38.519 -19.464 62.558 1.00 69.31 112 GLN A N 1
ATOM 834 C CA . GLN A 1 112 ? -39.611 -18.755 63.208 1.00 69.31 112 GLN A CA 1
ATOM 835 C C . GLN A 1 112 ? -40.830 -19.667 63.146 1.00 69.31 112 GLN A C 1
ATOM 837 O O . GLN A 1 112 ? -41.236 -20.085 62.062 1.00 69.31 112 GLN A O 1
ATOM 842 N N . GLU A 1 113 ? -41.393 -19.987 64.310 1.00 67.50 113 GLU A N 1
ATOM 843 C CA . GLU A 1 113 ? -42.689 -20.650 64.398 1.00 67.50 113 GLU A CA 1
ATOM 844 C C . GLU A 1 113 ? -43.726 -19.778 63.686 1.00 67.50 113 GLU A C 1
ATOM 846 O O . GLU A 1 113 ? -44.081 -18.682 64.130 1.00 67.50 113 GLU A O 1
ATOM 851 N N . LEU A 1 114 ? -44.172 -20.263 62.529 1.00 73.81 114 LEU A N 1
ATOM 852 C CA . LEU A 1 114 ? -45.275 -19.687 61.783 1.00 73.81 114 LEU A CA 1
ATOM 853 C C . LEU A 1 114 ? -46.520 -19.800 62.662 1.00 73.81 114 LEU A C 1
ATOM 855 O O . LEU A 1 114 ? -47.015 -20.898 62.912 1.00 73.81 114 LEU A O 1
ATOM 859 N N . LYS A 1 115 ? -47.035 -18.665 63.140 1.00 69.69 115 LYS A N 1
ATOM 860 C CA . LYS A 1 115 ? -48.355 -18.635 63.770 1.00 69.69 115 LYS A CA 1
ATOM 861 C C . LYS A 1 115 ? -49.390 -18.944 62.694 1.00 69.69 115 LYS A C 1
ATOM 863 O O . LYS A 1 115 ? -49.684 -18.098 61.852 1.00 69.69 115 LYS A O 1
ATOM 868 N N . THR A 1 116 ? -49.933 -20.154 62.721 1.00 64.62 116 THR A N 1
ATOM 869 C CA . THR A 1 116 ? -51.118 -20.520 61.947 1.00 64.62 116 THR A CA 1
ATOM 870 C C . THR A 1 116 ? -52.312 -19.755 62.504 1.00 64.62 116 THR A C 1
ATOM 872 O O . THR A 1 116 ? -52.736 -19.992 63.637 1.00 64.62 116 THR A O 1
ATOM 875 N N . ALA A 1 117 ? -52.838 -18.811 61.725 1.00 52.31 117 ALA A N 1
ATOM 876 C CA . ALA A 1 117 ? -54.150 -18.238 61.979 1.00 52.31 117 ALA A CA 1
ATOM 877 C C . ALA A 1 117 ? -55.208 -19.251 61.516 1.00 52.31 117 ALA A C 1
ATOM 879 O O . ALA A 1 117 ? -55.250 -19.603 60.340 1.00 52.31 117 ALA A O 1
ATOM 880 N N . ASN A 1 118 ? -56.025 -19.735 62.451 1.00 58.31 118 ASN A N 1
ATOM 881 C CA . ASN A 1 118 ? -57.226 -20.510 62.154 1.00 58.31 118 ASN A CA 1
ATOM 882 C C . ASN A 1 118 ? -58.382 -19.551 61.842 1.00 58.31 118 ASN A C 1
ATOM 884 O O . ASN A 1 118 ? -58.726 -18.746 62.711 1.00 58.31 118 ASN A O 1
ATOM 888 N N . ALA A 1 119 ? -58.982 -19.683 60.658 1.00 44.25 119 ALA A N 1
ATOM 889 C CA . ALA A 1 119 ? -60.422 -19.574 60.389 1.00 44.25 119 ALA A CA 1
ATOM 890 C C . ALA A 1 119 ? -60.698 -19.992 58.939 1.00 44.25 119 ALA A C 1
ATOM 892 O O . ALA A 1 119 ? -60.063 -19.402 58.036 1.00 44.25 119 ALA A O 1
#

Sequence (119 aa):
MNNVPSHNARPFFDVARDIRRGAFIDEMADAIQQVVASVEETGKAGKVIVEIAVAPASKGQGAVKVADKITLKLPALPAGETIMFVTPDNNLVANDPRQSTLELKTVSQRPQELKTANA

Radius of gyration: 33.88 Å; chains: 1; bounding box: 87×46×88 Å

pLDDT: mean 82.55, std 12.96, range [43.34, 96.88]

Secondary structure (DSSP, 8-state):
------S-PPPHHHHHHHGGGGHHHHHHHHHHHHHHHHHHHH-S--EEEEEEEEEESSSSSS-EEEEEEEEEEPPPP-PPP---EEPTTS-EESS-TTSPPP-PPPP------------